Protein AF-A0A2P6WGZ9-F1 (afdb_monomer_lite)

pLDDT: mean 70.79, std 10.73, range [46.0, 91.62]

Structure (mmCIF, N/CA/C/O backbone):
data_AF-A0A2P6WGZ9-F1
#
_entry.id   AF-A0A2P6WGZ9-F1
#
loop_
_atom_site.group_PDB
_atom_site.id
_atom_site.type_symbol
_atom_site.label_atom_id
_atom_site.label_alt_id
_atom_site.label_comp_id
_atom_site.label_asym_id
_atom_site.label_entity_id
_atom_site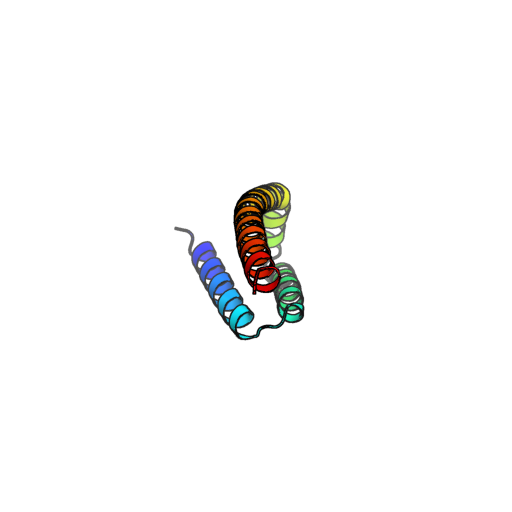.label_seq_id
_atom_site.pdbx_PDB_ins_code
_atom_site.Cartn_x
_atom_site.Cartn_y
_atom_site.Cartn_z
_atom_site.occupancy
_atom_site.B_iso_or_equiv
_atom_site.auth_seq_id
_atom_site.auth_comp_id
_atom_site.auth_asym_id
_atom_site.auth_atom_id
_atom_site.pdbx_PDB_model_num
ATOM 1 N N . MET A 1 1 ? -3.169 17.660 14.508 1.00 46.00 1 MET A N 1
ATOM 2 C CA . MET A 1 1 ? -2.123 16.916 13.761 1.00 46.00 1 MET A CA 1
ATOM 3 C C . MET A 1 1 ? -1.909 15.520 14.363 1.00 46.00 1 MET A C 1
ATOM 5 O O . MET A 1 1 ? -1.073 15.364 15.238 1.00 46.00 1 MET A O 1
ATOM 9 N N . GLN A 1 2 ? -2.706 14.530 13.937 1.00 57.78 2 GLN A N 1
ATOM 10 C CA . GLN A 1 2 ? -2.285 13.206 13.428 1.00 57.78 2 GLN A CA 1
ATOM 11 C C . GLN A 1 2 ? -1.087 12.472 14.106 1.00 57.78 2 GLN A C 1
ATOM 13 O O . GLN A 1 2 ? -0.323 11.796 13.417 1.00 57.78 2 GLN A O 1
ATOM 18 N N . LYS A 1 3 ? -0.882 12.576 15.431 1.00 57.00 3 LYS A N 1
ATOM 19 C CA . LYS A 1 3 ? 0.217 11.882 16.148 1.00 57.00 3 LYS A CA 1
ATOM 20 C C . LYS A 1 3 ? 0.174 10.364 15.940 1.00 57.00 3 LYS A C 1
ATOM 22 O O . LYS A 1 3 ? 1.214 9.755 15.708 1.00 57.00 3 LYS A O 1
ATOM 27 N N . TRP A 1 4 ? -1.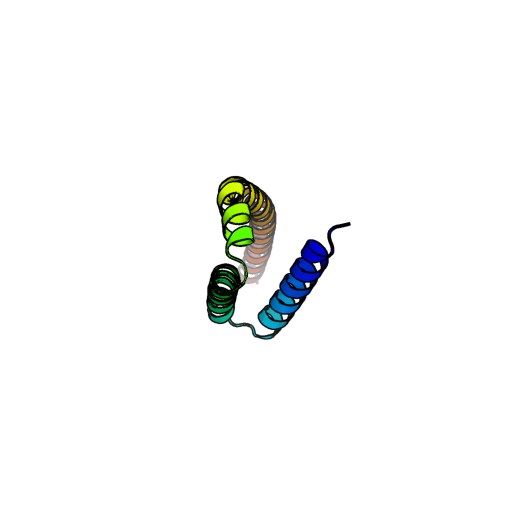028 9.791 15.913 1.00 66.50 4 TRP A N 1
ATOM 28 C CA . TRP A 1 4 ? -1.243 8.374 15.624 1.00 66.50 4 TRP A CA 1
ATOM 29 C C . TRP A 1 4 ? -0.836 7.994 14.196 1.00 66.50 4 TRP A C 1
ATOM 31 O O . TRP A 1 4 ? -0.089 7.046 14.003 1.00 66.50 4 TRP A O 1
ATOM 41 N N . LYS A 1 5 ? -1.191 8.806 13.193 1.00 62.16 5 LYS A N 1
ATOM 42 C CA . LYS A 1 5 ? -0.755 8.598 11.802 1.00 62.16 5 LYS A CA 1
ATOM 43 C C . LYS A 1 5 ? 0.771 8.620 11.669 1.00 62.16 5 LYS A C 1
ATOM 45 O O . LYS A 1 5 ? 1.326 7.885 10.866 1.00 62.16 5 LYS A O 1
ATOM 50 N N . LYS A 1 6 ? 1.459 9.450 12.462 1.00 61.69 6 LYS A N 1
ATOM 51 C CA . LYS A 1 6 ? 2.927 9.519 12.488 1.00 61.69 6 LYS A CA 1
ATOM 52 C C . LYS A 1 6 ? 3.534 8.281 13.158 1.00 61.69 6 LYS A C 1
ATOM 54 O O . LYS A 1 6 ? 4.506 7.747 12.641 1.00 61.69 6 LYS A O 1
ATOM 59 N N . ALA A 1 7 ? 2.927 7.796 14.242 1.00 68.12 7 ALA A N 1
ATOM 60 C CA . ALA A 1 7 ? 3.317 6.545 14.892 1.00 68.12 7 ALA A CA 1
ATOM 61 C C . ALA A 1 7 ? 3.118 5.338 13.962 1.00 68.12 7 ALA A C 1
ATOM 63 O O . ALA A 1 7 ? 4.033 4.531 13.826 1.00 68.12 7 ALA A O 1
ATOM 64 N N . PHE A 1 8 ? 1.984 5.282 13.258 1.00 68.50 8 PHE A N 1
ATOM 65 C CA . PHE A 1 8 ? 1.642 4.239 12.290 1.00 68.50 8 PHE A CA 1
ATOM 66 C C . PHE A 1 8 ? 2.553 4.268 11.057 1.00 68.50 8 PHE A C 1
ATOM 68 O O . PHE A 1 8 ? 3.025 3.234 10.603 1.00 68.50 8 PHE A O 1
ATOM 75 N N . VAL A 1 9 ? 2.873 5.457 10.535 1.00 70.56 9 VAL A N 1
ATOM 76 C CA . VAL A 1 9 ? 3.841 5.605 9.437 1.00 70.56 9 VAL A CA 1
ATOM 77 C C . VAL A 1 9 ? 5.248 5.216 9.892 1.00 70.56 9 VAL A C 1
ATOM 79 O O . VAL A 1 9 ? 5.935 4.516 9.157 1.00 70.56 9 VAL A O 1
ATOM 82 N N . CYS A 1 10 ? 5.675 5.591 11.102 1.00 70.38 10 CYS A N 1
ATOM 83 C CA . CYS A 1 10 ? 6.972 5.166 11.636 1.00 70.38 10 CYS A CA 1
ATOM 84 C C . CYS A 1 10 ? 7.051 3.647 11.842 1.00 70.38 10 CYS A C 1
ATOM 86 O O . CYS A 1 10 ? 8.086 3.057 11.545 1.00 70.38 10 CYS A O 1
ATOM 88 N N . THR A 1 11 ? 5.972 3.002 12.297 1.00 69.44 11 THR A N 1
ATOM 89 C CA . THR A 1 11 ? 5.925 1.535 12.427 1.00 69.44 11 THR A CA 1
ATOM 90 C C . THR A 1 11 ? 5.839 0.847 11.073 1.00 69.44 11 THR A C 1
ATOM 92 O O . THR A 1 11 ? 6.540 -0.133 10.871 1.00 69.44 11 THR A O 1
ATOM 95 N N . ALA A 1 12 ? 5.075 1.371 10.114 1.00 69.19 12 ALA A N 1
ATOM 96 C CA . ALA A 1 12 ? 5.001 0.820 8.761 1.00 69.19 12 ALA A CA 1
ATOM 97 C C . ALA A 1 12 ? 6.341 0.934 8.014 1.00 69.19 12 ALA A C 1
ATOM 99 O O . ALA A 1 12 ? 6.766 -0.016 7.361 1.00 69.19 12 ALA A O 1
ATOM 100 N N . VAL A 1 13 ? 7.036 2.068 8.145 1.00 71.62 13 VAL A N 1
ATOM 101 C CA . VAL A 1 13 ? 8.372 2.273 7.563 1.00 71.62 13 VAL A CA 1
ATOM 102 C C . VAL A 1 13 ? 9.414 1.411 8.276 1.00 71.62 13 VAL A C 1
ATOM 104 O O . VAL A 1 13 ? 10.220 0.768 7.610 1.00 71.62 13 VAL A O 1
ATOM 107 N N . GLY A 1 14 ? 9.374 1.341 9.610 1.00 71.88 14 GLY A N 1
ATOM 108 C CA . GLY A 1 14 ? 10.274 0.495 10.396 1.00 71.88 14 GLY A CA 1
ATOM 109 C C . GLY A 1 14 ? 10.088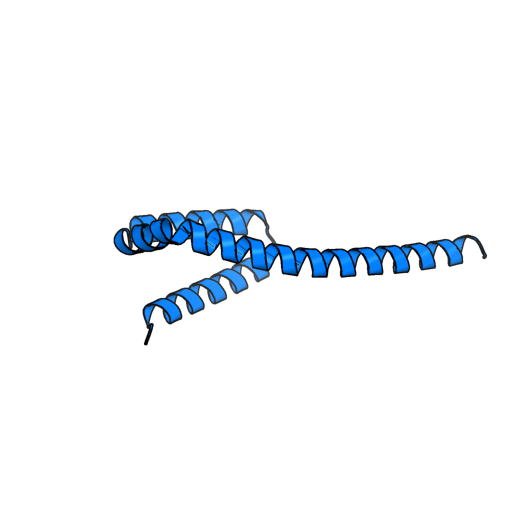 -0.993 10.094 1.00 71.88 14 GLY A C 1
ATOM 110 O O . GLY A 1 14 ? 11.060 -1.690 9.814 1.00 71.88 14 GLY A O 1
ATOM 111 N N . ALA A 1 15 ? 8.840 -1.463 10.056 1.00 68.50 15 ALA A N 1
ATOM 112 C CA . ALA A 1 15 ? 8.502 -2.833 9.695 1.00 68.50 15 ALA A CA 1
ATOM 113 C C . ALA A 1 15 ? 8.880 -3.128 8.242 1.00 68.50 15 ALA A C 1
ATOM 115 O O . ALA A 1 15 ? 9.519 -4.139 7.988 1.00 68.50 15 ALA A O 1
ATOM 116 N N . GLY A 1 16 ? 8.576 -2.229 7.300 1.00 62.78 16 GLY A N 1
ATOM 117 C CA . GLY A 1 16 ? 8.948 -2.378 5.892 1.00 62.78 16 GLY A CA 1
ATOM 118 C C . GLY A 1 16 ? 10.460 -2.470 5.677 1.00 62.78 16 GLY A C 1
ATOM 119 O O . GLY A 1 16 ? 10.914 -3.343 4.941 1.00 62.78 16 GLY A O 1
ATOM 120 N N . ALA A 1 17 ? 11.249 -1.638 6.363 1.00 62.19 17 ALA A N 1
ATOM 121 C CA . ALA A 1 17 ? 12.710 -1.683 6.305 1.00 62.19 17 ALA A CA 1
ATOM 122 C C . ALA A 1 17 ? 13.269 -2.985 6.901 1.00 62.19 17 ALA A C 1
ATOM 124 O O . ALA A 1 17 ? 14.136 -3.625 6.306 1.00 62.19 17 ALA A O 1
ATOM 125 N N . MET A 1 18 ? 12.732 -3.415 8.043 1.00 60.94 18 MET A N 1
ATOM 126 C CA . MET A 1 18 ? 13.141 -4.650 8.713 1.00 60.94 18 MET A CA 1
ATOM 127 C C . MET A 1 18 ? 12.758 -5.898 7.901 1.00 60.94 18 MET A C 1
ATOM 129 O O . MET A 1 18 ? 13.506 -6.874 7.854 1.00 60.94 18 MET A O 1
ATOM 133 N N . LEU A 1 19 ? 11.629 -5.842 7.193 1.00 61.31 19 LEU A N 1
ATOM 134 C CA . LEU A 1 19 ? 11.152 -6.903 6.313 1.00 61.31 19 LEU A CA 1
ATOM 135 C C . LEU A 1 19 ? 11.942 -6.974 4.999 1.00 61.31 19 LEU A C 1
ATOM 137 O O . LEU A 1 19 ? 12.273 -8.066 4.536 1.00 61.31 19 LEU A O 1
ATOM 141 N N . ALA A 1 20 ? 12.281 -5.816 4.425 1.00 58.41 20 ALA A N 1
ATOM 142 C CA . ALA A 1 20 ? 13.114 -5.706 3.230 1.00 58.41 20 ALA A CA 1
ATOM 143 C C . ALA A 1 20 ? 14.536 -6.230 3.481 1.00 58.41 20 ALA A C 1
ATOM 145 O O . ALA A 1 20 ? 15.078 -6.944 2.638 1.00 58.41 20 ALA A O 1
ATOM 146 N N . LEU A 1 21 ? 15.103 -5.965 4.665 1.00 57.69 21 LEU A N 1
ATOM 147 C CA . LEU A 1 21 ? 16.395 -6.517 5.089 1.00 57.69 21 LEU A CA 1
ATOM 148 C C . LEU A 1 21 ? 16.378 -8.046 5.255 1.00 57.69 21 LEU A C 1
ATOM 150 O O . LEU A 1 21 ? 17.425 -8.680 5.166 1.00 57.69 21 LEU A O 1
ATOM 154 N N . SER A 1 22 ? 15.211 -8.658 5.480 1.00 62.75 22 SER A N 1
ATOM 155 C CA . SER A 1 22 ? 15.105 -10.093 5.770 1.00 62.75 22 SER A CA 1
ATOM 156 C C . SER A 1 22 ? 14.964 -10.984 4.522 1.00 62.75 22 SER A C 1
ATOM 158 O O . SER A 1 22 ? 15.079 -12.205 4.622 1.00 62.75 22 SER A O 1
ATOM 160 N N . GLY A 1 23 ? 14.715 -10.416 3.332 1.00 56.41 23 GLY A N 1
ATOM 161 C CA . GLY A 1 23 ? 14.739 -11.143 2.047 1.00 56.41 23 GLY A CA 1
ATOM 162 C C . GLY A 1 23 ? 13.714 -12.284 1.885 1.00 56.41 23 GLY A C 1
ATOM 163 O O . GLY A 1 23 ? 13.760 -13.024 0.903 1.00 56.41 23 GLY A O 1
ATOM 164 N N . ARG A 1 24 ? 12.773 -12.451 2.826 1.00 59.03 24 ARG A N 1
ATOM 165 C CA . ARG A 1 24 ? 11.880 -13.619 2.931 1.00 59.03 24 ARG A CA 1
ATOM 166 C C . ARG A 1 24 ? 10.419 -13.225 2.723 1.00 59.03 24 ARG A C 1
ATOM 168 O O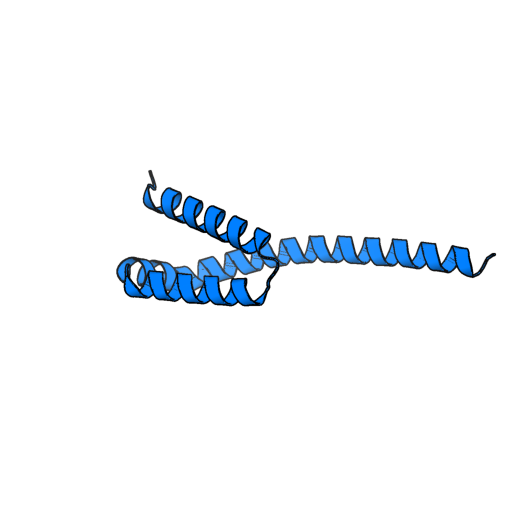 . ARG A 1 24 ? 9.779 -12.670 3.612 1.00 59.03 24 ARG A O 1
ATOM 175 N N . ARG A 1 25 ? 9.853 -13.605 1.572 1.00 58.41 25 ARG A N 1
ATOM 176 C CA . ARG A 1 25 ? 8.427 -13.405 1.233 1.00 58.41 25 ARG A CA 1
ATOM 177 C C . ARG A 1 25 ? 7.464 -13.943 2.310 1.00 58.41 25 ARG A C 1
ATOM 179 O O . ARG A 1 25 ? 6.457 -13.303 2.592 1.00 58.41 25 ARG A O 1
ATOM 186 N N . ASN A 1 26 ? 7.810 -15.052 2.973 1.00 59.25 26 ASN A N 1
ATOM 187 C CA . ASN A 1 26 ? 7.003 -15.643 4.054 1.00 59.25 26 ASN A CA 1
ATOM 188 C C . ASN A 1 26 ? 6.913 -14.759 5.307 1.00 59.25 26 ASN A C 1
ATOM 190 O O . ASN A 1 26 ? 5.897 -14.784 5.997 1.00 59.25 26 ASN A O 1
ATOM 194 N N . LEU A 1 27 ? 7.947 -13.963 5.596 1.00 63.91 27 LEU A N 1
ATOM 195 C CA . LEU A 1 27 ? 7.915 -13.025 6.718 1.00 63.91 27 LEU A CA 1
ATOM 196 C C . LEU A 1 27 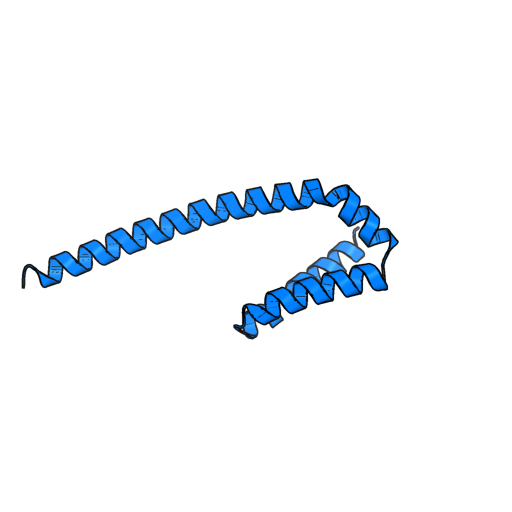? 6.980 -11.854 6.429 1.00 63.91 27 LEU A C 1
ATOM 198 O O . LEU A 1 27 ? 6.327 -11.381 7.346 1.00 63.91 27 LEU A O 1
ATOM 202 N N . GLY A 1 28 ? 6.831 -11.449 5.165 1.00 63.12 28 GLY A N 1
ATOM 203 C CA . GLY A 1 28 ? 5.856 -10.425 4.784 1.00 63.12 28 GLY A CA 1
ATOM 204 C C . GLY A 1 28 ? 4.427 -10.804 5.135 1.00 63.12 28 GLY A C 1
ATOM 205 O O . GLY A 1 28 ? 3.724 -10.016 5.759 1.00 63.12 28 GLY A O 1
ATOM 206 N N . LEU A 1 29 ? 4.027 -12.037 4.823 1.00 68.25 29 LEU A N 1
ATOM 207 C CA . LEU A 1 29 ? 2.720 -12.558 5.223 1.00 68.25 29 LEU A CA 1
ATOM 208 C C . LEU A 1 29 ? 2.577 -12.629 6.749 1.00 68.25 29 LEU A C 1
ATOM 210 O O . LEU A 1 29 ? 1.553 -12.205 7.278 1.00 68.25 29 LEU A O 1
ATOM 214 N N . ALA A 1 30 ? 3.609 -13.097 7.458 1.00 72.31 30 ALA A N 1
ATOM 215 C CA . ALA A 1 30 ? 3.595 -13.175 8.919 1.00 72.31 30 ALA A CA 1
ATOM 216 C C . ALA A 1 30 ? 3.512 -11.792 9.588 1.00 72.31 30 ALA A C 1
ATOM 218 O O . ALA A 1 30 ? 2.813 -11.635 10.582 1.00 72.31 30 ALA A O 1
ATOM 219 N N . SER A 1 31 ? 4.172 -10.774 9.036 1.00 67.44 31 SER A N 1
ATOM 220 C CA . SER A 1 31 ? 4.112 -9.404 9.547 1.00 67.44 31 SER A CA 1
ATOM 221 C C . SER A 1 31 ? 2.791 -8.716 9.228 1.00 67.44 31 SER A C 1
ATOM 223 O O . SER A 1 31 ? 2.305 -7.956 10.059 1.00 67.44 31 SER A O 1
ATOM 225 N N . ILE A 1 32 ? 2.175 -9.003 8.076 1.00 72.44 32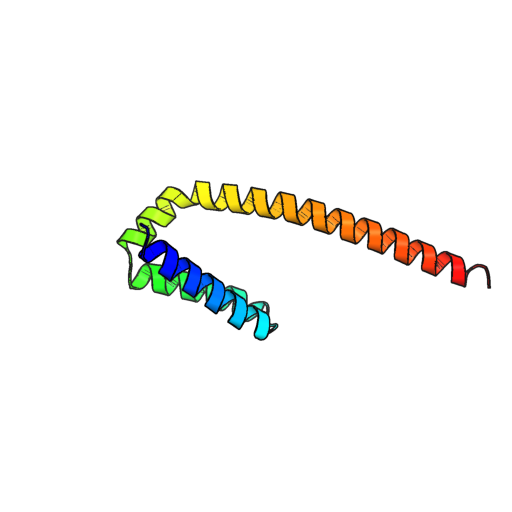 ILE A N 1
ATOM 226 C CA . ILE A 1 32 ? 0.819 -8.526 7.774 1.00 72.44 32 ILE A CA 1
ATOM 227 C C . ILE A 1 32 ? -0.176 -9.167 8.744 1.00 72.44 32 ILE A C 1
ATOM 229 O O . ILE A 1 32 ? -0.931 -8.450 9.392 1.00 72.44 32 ILE A O 1
ATOM 233 N N . ALA A 1 33 ? -0.141 -10.494 8.898 1.00 73.38 33 ALA A N 1
ATOM 234 C CA . ALA A 1 33 ? -1.032 -11.215 9.805 1.00 73.38 33 ALA A CA 1
ATOM 235 C C . ALA A 1 33 ? -0.816 -10.807 11.271 1.00 73.38 33 ALA A C 1
ATOM 237 O O . ALA A 1 33 ? -1.779 -10.543 11.983 1.00 73.38 33 ALA A O 1
ATOM 238 N N . GLY A 1 34 ? 0.441 -10.693 11.706 1.00 78.31 34 GLY A N 1
ATOM 239 C CA . GLY A 1 34 ? 0.800 -10.251 13.052 1.00 78.31 34 GLY A CA 1
ATOM 240 C C . GLY A 1 34 ? 0.415 -8.797 13.317 1.00 78.31 34 GLY A C 1
ATOM 241 O O . GLY A 1 34 ? -0.120 -8.494 14.377 1.00 78.31 34 GLY A O 1
ATOM 242 N N . GLY A 1 35 ? 0.609 -7.907 12.340 1.00 72.19 35 GLY A N 1
ATOM 243 C CA . GLY A 1 35 ? 0.165 -6.517 12.424 1.00 72.19 35 GLY A CA 1
ATOM 244 C C . GLY A 1 35 ? -1.356 -6.398 12.510 1.00 72.19 35 GLY A C 1
ATOM 245 O O . GLY A 1 35 ? -1.854 -5.615 13.313 1.00 72.19 35 GLY A O 1
ATOM 246 N N . LEU A 1 36 ? -2.095 -7.209 11.745 1.00 74.00 36 LEU A N 1
ATOM 247 C CA . LEU A 1 36 ? -3.559 -7.244 11.789 1.00 74.00 36 LEU A CA 1
ATOM 248 C C . LEU A 1 36 ? -4.076 -7.807 13.120 1.00 74.00 36 LEU A C 1
ATOM 250 O O . LEU A 1 36 ? -4.995 -7.244 13.705 1.00 74.00 36 LEU A O 1
ATOM 254 N N . ALA A 1 37 ? -3.457 -8.881 13.618 1.00 76.75 37 ALA A N 1
ATOM 255 C CA . ALA A 1 37 ? -3.809 -9.503 14.891 1.00 76.75 37 ALA A CA 1
ATOM 256 C C . ALA A 1 37 ? -3.537 -8.572 16.079 1.00 76.75 37 ALA A C 1
ATOM 258 O O . ALA A 1 37 ? -4.376 -8.449 16.967 1.00 76.75 37 ALA A O 1
ATOM 259 N N . LEU A 1 38 ? -2.401 -7.870 16.077 1.00 75.00 38 LEU A N 1
ATOM 260 C CA . LEU A 1 38 ? -2.080 -6.895 17.117 1.00 75.00 38 LEU A CA 1
ATOM 261 C C . LEU A 1 38 ? -3.038 -5.696 17.076 1.00 75.00 38 LEU A C 1
ATOM 263 O O . LEU A 1 38 ? -3.508 -5.251 18.120 1.00 75.00 38 LEU A O 1
ATOM 267 N N . LEU A 1 39 ? -3.377 -5.210 15.877 1.00 72.56 39 LEU A N 1
ATOM 268 C CA . LEU A 1 39 ? -4.317 -4.101 15.708 1.00 72.56 39 LEU A CA 1
ATOM 269 C C . LEU A 1 39 ? -5.726 -4.473 16.191 1.00 72.56 39 LEU A C 1
ATOM 271 O O . LEU A 1 39 ? -6.361 -3.675 16.872 1.00 72.56 39 LEU A O 1
ATOM 275 N N . ALA A 1 40 ? -6.180 -5.693 15.895 1.00 74.62 40 ALA A N 1
ATOM 276 C CA . ALA A 1 40 ? -7.450 -6.215 16.391 1.00 74.62 40 ALA A CA 1
ATOM 277 C C . ALA A 1 40 ? -7.439 -6.454 17.912 1.00 74.62 40 ALA A C 1
ATOM 279 O O . ALA A 1 40 ? -8.463 -6.267 18.564 1.00 74.62 40 ALA A O 1
ATOM 280 N N . SER A 1 41 ? -6.295 -6.851 18.480 1.00 72.38 41 SER A N 1
ATOM 281 C CA . SER A 1 41 ? -6.176 -7.174 19.906 1.00 72.38 41 SER A CA 1
ATOM 282 C C . SER A 1 41 ? -6.062 -5.945 20.809 1.00 72.38 41 SER A C 1
ATOM 284 O O . SER A 1 41 ? -6.592 -5.974 21.915 1.00 72.38 41 SER A O 1
ATOM 286 N N . GLU A 1 42 ? -5.345 -4.899 20.391 1.00 67.44 42 GLU A N 1
ATOM 287 C CA . GLU A 1 42 ? -5.033 -3.750 21.260 1.00 67.44 42 GLU A CA 1
ATOM 288 C C . GLU A 1 42 ? -5.854 -2.497 20.920 1.00 67.44 42 GLU A C 1
ATOM 290 O O . GLU A 1 42 ? -6.034 -1.615 21.758 1.00 67.44 42 GLU A O 1
ATOM 295 N N . TYR A 1 43 ? -6.401 -2.426 19.704 1.00 68.56 43 TYR A N 1
ATOM 296 C CA . TYR A 1 43 ? -7.094 -1.245 19.196 1.00 68.56 43 TYR A CA 1
ATOM 297 C C . TYR A 1 43 ? -8.375 -1.602 18.417 1.00 68.56 43 TYR A C 1
ATOM 299 O O . TYR A 1 43 ? -8.486 -1.273 17.231 1.00 68.56 43 TYR A O 1
ATOM 307 N N . PRO A 1 44 ? -9.375 -2.231 19.068 1.00 65.56 44 PRO A N 1
ATOM 308 C CA . PRO A 1 44 ? -10.604 -2.680 18.406 1.00 65.56 44 PRO A CA 1
ATOM 309 C C . PRO A 1 44 ? -11.390 -1.532 17.748 1.00 65.56 44 PRO A C 1
ATOM 311 O O . PRO A 1 44 ? -11.879 -1.678 16.632 1.00 65.56 44 PRO A O 1
ATOM 314 N N . ASP A 1 45 ? -11.415 -0.353 18.372 1.00 65.25 45 ASP A N 1
ATOM 315 C CA . ASP A 1 45 ? -12.086 0.855 17.857 1.00 65.25 45 ASP A CA 1
ATOM 316 C C . ASP A 1 45 ? -11.450 1.364 16.541 1.00 65.25 45 ASP A C 1
ATOM 318 O O . ASP A 1 45 ? -12.112 1.759 15.575 1.00 65.25 45 ASP A O 1
ATOM 322 N N . HIS A 1 46 ? -10.120 1.262 16.448 1.00 68.50 46 HIS A N 1
ATOM 323 C CA . HIS A 1 46 ? -9.384 1.599 15.233 1.00 68.50 46 HIS A CA 1
ATOM 324 C C . HIS A 1 46 ? -9.521 0.519 14.157 1.00 68.50 46 HIS A C 1
ATOM 326 O O . HIS A 1 46 ? -9.505 0.854 12.971 1.00 68.50 46 HIS A O 1
ATOM 332 N N . PHE A 1 47 ? -9.663 -0.753 14.546 1.00 75.12 47 PHE A N 1
ATOM 333 C CA . PHE A 1 47 ? -9.953 -1.836 13.608 1.00 75.12 47 PHE A CA 1
ATOM 334 C C . PHE A 1 47 ? -11.296 -1.605 12.916 1.00 75.12 47 PHE A C 1
ATOM 336 O O . PHE A 1 47 ? -11.351 -1.696 11.694 1.00 75.12 47 PHE A O 1
ATOM 343 N N . GLU A 1 48 ? -12.336 -1.212 13.653 1.00 70.50 48 GLU A N 1
ATOM 344 C CA . GLU A 1 48 ? -13.663 -0.940 13.090 1.00 70.50 48 GLU A CA 1
ATOM 345 C C . GLU A 1 48 ? -13.637 0.233 12.098 1.00 70.50 48 GLU A C 1
ATOM 347 O O . GLU A 1 48 ? -14.109 0.104 10.972 1.00 70.50 48 GLU A O 1
ATOM 352 N N . THR A 1 49 ? -12.940 1.325 12.434 1.00 73.00 49 THR A N 1
ATOM 353 C CA . THR A 1 49 ? -12.747 2.466 11.516 1.00 73.00 49 THR A CA 1
ATOM 354 C C . THR A 1 49 ? -11.981 2.073 10.241 1.00 73.00 49 THR A C 1
ATOM 356 O O . THR A 1 49 ? -12.295 2.523 9.133 1.00 73.00 49 THR A O 1
ATOM 359 N N . VAL A 1 50 ? -10.942 1.239 10.378 1.00 74.94 50 VAL A N 1
ATOM 360 C CA . VAL A 1 50 ? -10.160 0.728 9.239 1.00 74.94 50 VAL A CA 1
ATOM 361 C C . VAL A 1 50 ? -10.989 -0.244 8.403 1.00 74.94 50 VAL A C 1
ATOM 363 O O . VAL A 1 50 ? -10.877 -0.211 7.179 1.00 74.94 50 VAL A O 1
ATOM 366 N N . TRP A 1 51 ? -11.823 -1.065 9.039 1.00 79.38 51 TRP A N 1
ATOM 367 C CA . TRP A 1 51 ? -12.711 -2.024 8.393 1.00 79.38 51 TRP A CA 1
ATOM 368 C C . TRP A 1 51 ? -13.835 -1.327 7.622 1.00 79.38 51 TRP A C 1
ATOM 370 O O . TRP A 1 51 ? -14.076 -1.644 6.460 1.00 79.38 51 TRP A O 1
ATOM 380 N N . GLU A 1 52 ? -14.443 -0.297 8.204 1.00 82.19 52 GLU A N 1
ATOM 381 C CA . GLU A 1 52 ? -15.444 0.545 7.544 1.00 82.19 52 GLU A CA 1
ATOM 382 C C . GLU A 1 52 ? -14.844 1.284 6.333 1.00 82.19 52 GLU A C 1
ATOM 384 O O . GLU A 1 52 ? -15.452 1.386 5.267 1.00 82.19 52 GLU A O 1
ATOM 389 N N . SER A 1 53 ? -13.582 1.710 6.451 1.00 80.81 53 SER A N 1
ATOM 390 C CA . SER A 1 53 ? -12.812 2.312 5.356 1.00 80.81 53 SER A CA 1
ATOM 391 C C . SER A 1 53 ? -12.106 1.293 4.449 1.00 80.81 53 SER A C 1
ATOM 393 O O . SER A 1 53 ? -11.417 1.696 3.503 1.00 80.81 53 SER A O 1
ATOM 395 N N . ALA A 1 54 ? -12.245 -0.015 4.690 1.00 82.50 54 ALA A N 1
ATOM 396 C CA . ALA A 1 54 ? -11.519 -1.052 3.957 1.00 82.50 54 ALA A CA 1
ATOM 397 C C . ALA A 1 54 ? -11.731 -0.981 2.436 1.00 82.50 54 ALA A C 1
ATOM 399 O O . ALA A 1 54 ? -10.733 -1.073 1.713 1.00 82.50 54 ALA A O 1
ATOM 400 N N . PRO A 1 55 ? -12.950 -0.724 1.910 1.00 82.81 55 PRO A N 1
ATOM 401 C CA . PRO A 1 55 ? -13.154 -0.590 0.469 1.00 82.81 55 PRO A CA 1
ATOM 402 C C . PRO A 1 55 ? -12.310 0.538 -0.134 1.00 82.81 55 PRO A C 1
ATOM 404 O O . PRO A 1 55 ? -11.764 0.401 -1.229 1.00 82.81 55 PRO A O 1
ATOM 407 N N . ALA A 1 56 ? -12.141 1.645 0.596 1.00 81.56 56 ALA A N 1
ATOM 408 C CA . ALA A 1 56 ? -11.327 2.770 0.153 1.00 81.56 56 ALA A CA 1
ATOM 409 C C . ALA A 1 56 ? -9.826 2.431 0.151 1.00 81.56 56 ALA A C 1
ATOM 411 O O . ALA A 1 56 ? -9.108 2.842 -0.766 1.00 81.56 56 ALA A O 1
ATOM 412 N N . TYR A 1 57 ? -9.348 1.663 1.136 1.00 79.12 57 TYR A N 1
ATOM 413 C CA . TYR A 1 57 ? -7.968 1.169 1.159 1.00 79.12 57 TYR A CA 1
ATOM 414 C C . TYR A 1 57 ? -7.696 0.172 0.031 1.00 79.12 57 TYR A C 1
ATOM 416 O O . TYR A 1 57 ? -6.681 0.309 -0.652 1.00 79.12 57 TYR A O 1
ATOM 424 N N . VAL A 1 58 ? -8.615 -0.766 -0.221 1.00 83.75 58 VAL A N 1
ATOM 425 C CA . VAL A 1 58 ? -8.528 -1.710 -1.347 1.00 83.75 58 VAL A CA 1
ATOM 426 C C . VAL A 1 58 ? -8.507 -0.955 -2.674 1.00 83.75 58 VAL A C 1
ATOM 428 O O . VAL A 1 58 ? -7.639 -1.207 -3.503 1.00 83.75 58 VAL A O 1
ATOM 431 N N . ASN A 1 59 ? -9.374 0.044 -2.855 1.00 86.12 59 ASN A N 1
ATOM 432 C CA . ASN A 1 59 ? -9.399 0.844 -4.079 1.00 86.12 59 ASN A CA 1
ATOM 433 C C . ASN A 1 59 ? -8.092 1.633 -4.307 1.00 86.12 59 ASN A C 1
ATOM 435 O O . ASN A 1 59 ? -7.619 1.768 -5.437 1.00 86.12 59 ASN A O 1
ATOM 439 N N . ARG A 1 60 ? -7.468 2.150 -3.240 1.00 86.94 60 ARG A N 1
ATOM 440 C CA . ARG A 1 60 ? -6.137 2.776 -3.334 1.00 86.94 60 ARG A CA 1
ATOM 441 C C . ARG A 1 60 ? -5.047 1.756 -3.645 1.00 86.94 60 ARG A C 1
ATOM 443 O O . ARG A 1 60 ? -4.181 2.047 -4.462 1.00 86.94 60 ARG A O 1
ATOM 450 N N . ALA A 1 61 ? -5.088 0.583 -3.016 1.00 80.62 61 ALA A N 1
ATOM 451 C CA . ALA A 1 61 ? -4.143 -0.491 -3.287 1.00 80.62 61 ALA A CA 1
ATOM 452 C C . ALA A 1 61 ? -4.219 -0.924 -4.756 1.00 80.62 61 ALA A C 1
ATOM 454 O O . ALA A 1 61 ? -3.182 -0.999 -5.404 1.00 80.62 61 ALA A O 1
ATOM 455 N N . SER A 1 62 ? -5.423 -1.093 -5.307 1.00 89.50 62 SER A N 1
ATOM 456 C CA . SER A 1 62 ? -5.629 -1.394 -6.727 1.00 89.50 62 SER A CA 1
ATOM 457 C C . SER A 1 62 ? -5.051 -0.316 -7.645 1.00 89.50 62 SER A C 1
ATOM 459 O O . SER A 1 62 ? -4.386 -0.655 -8.616 1.00 89.50 62 SER A O 1
ATOM 461 N N . GLN A 1 63 ? -5.218 0.975 -7.327 1.00 90.25 63 GLN A N 1
ATOM 462 C CA . GLN A 1 63 ? -4.603 2.064 -8.104 1.00 90.25 63 GLN A CA 1
ATOM 463 C C . GLN A 1 63 ? -3.068 2.033 -8.059 1.00 90.25 63 GLN A C 1
ATOM 465 O O . GLN A 1 63 ? -2.415 2.245 -9.080 1.00 90.25 63 GLN A O 1
ATOM 470 N N . ILE A 1 64 ? -2.484 1.758 -6.888 1.00 90.62 64 ILE A N 1
ATOM 471 C CA . ILE A 1 64 ? -1.029 1.616 -6.741 1.00 90.62 64 ILE A CA 1
ATOM 472 C C . ILE A 1 64 ? -0.540 0.393 -7.523 1.00 90.62 64 ILE A C 1
ATOM 474 O O . ILE A 1 64 ? 0.471 0.483 -8.216 1.00 90.62 64 ILE A O 1
ATOM 478 N N . PHE A 1 65 ? -1.260 -0.728 -7.445 1.00 88.25 65 PHE A N 1
ATOM 479 C CA . PHE A 1 65 ? -0.943 -1.938 -8.195 1.00 88.25 65 PHE A CA 1
ATOM 480 C C . PHE A 1 65 ? -1.047 -1.719 -9.703 1.00 88.25 65 PHE A C 1
ATOM 482 O O . PHE A 1 65 ? -0.140 -2.147 -10.402 1.00 88.25 65 PHE A O 1
ATOM 489 N N . ASP A 1 66 ? -2.064 -1.014 -10.209 1.00 91.56 66 ASP A N 1
ATOM 490 C CA . ASP A 1 66 ? -2.183 -0.684 -11.639 1.00 91.56 66 ASP A CA 1
ATOM 491 C C . ASP A 1 66 ? -0.977 0.135 -12.119 1.00 91.56 66 ASP A C 1
ATOM 493 O O . ASP A 1 66 ? -0.338 -0.203 -13.117 1.00 91.56 66 ASP A O 1
ATOM 497 N N . ALA A 1 67 ? -0.593 1.162 -11.351 1.00 91.62 67 ALA A N 1
ATOM 498 C CA . ALA A 1 67 ? 0.592 1.962 -11.644 1.00 91.62 67 ALA A CA 1
ATOM 499 C C . ALA A 1 67 ? 1.875 1.114 -11.625 1.00 91.62 67 ALA A C 1
ATOM 501 O O . ALA A 1 67 ? 2.713 1.229 -12.521 1.00 91.62 67 ALA A O 1
ATOM 502 N N . LEU A 1 68 ? 2.017 0.231 -10.634 1.00 90.12 68 LEU A N 1
ATOM 503 C CA . LEU A 1 68 ? 3.161 -0.669 -10.520 1.00 90.12 68 LEU A CA 1
ATOM 504 C C . LEU A 1 68 ? 3.203 -1.697 -11.659 1.00 90.12 68 LEU A C 1
ATOM 506 O O . LEU A 1 68 ? 4.286 -2.024 -12.145 1.00 90.12 68 LEU A O 1
ATOM 510 N N . ASN A 1 69 ? 2.043 -2.168 -12.118 1.00 87.69 69 ASN A N 1
ATOM 511 C CA . ASN A 1 69 ? 1.930 -3.120 -13.215 1.00 87.69 69 ASN A CA 1
ATOM 512 C C . ASN A 1 69 ? 2.342 -2.471 -14.539 1.00 87.69 69 ASN A C 1
ATOM 514 O O . ASN A 1 69 ? 3.124 -3.054 -15.278 1.00 87.69 69 ASN A O 1
ATOM 518 N N . ARG A 1 70 ? 1.940 -1.216 -14.790 1.00 88.75 70 ARG A N 1
ATOM 519 C CA . ARG A 1 70 ? 2.415 -0.440 -15.954 1.00 88.75 70 ARG A CA 1
ATOM 520 C C . ARG A 1 70 ? 3.931 -0.250 -15.948 1.00 88.75 70 ARG A C 1
ATOM 522 O O . ARG A 1 70 ? 4.570 -0.311 -16.998 1.00 88.75 70 ARG A O 1
ATOM 529 N N . ILE A 1 71 ? 4.517 -0.015 -14.772 1.00 89.50 71 ILE A N 1
ATOM 530 C CA . ILE A 1 71 ? 5.974 0.102 -14.620 1.00 89.50 71 ILE A CA 1
ATOM 531 C C . ILE A 1 71 ? 6.652 -1.256 -14.861 1.00 89.50 71 ILE A C 1
ATOM 533 O O . ILE A 1 71 ? 7.667 -1.306 -15.557 1.00 89.50 71 ILE A O 1
ATOM 537 N N . SER A 1 72 ? 6.088 -2.350 -14.336 1.00 80.69 72 SER A N 1
ATOM 538 C CA . SER A 1 72 ? 6.595 -3.709 -14.580 1.00 80.69 72 SER A CA 1
ATOM 539 C C . SER A 1 72 ? 6.514 -4.095 -16.047 1.00 80.69 72 SER A C 1
ATOM 541 O O . SER A 1 72 ? 7.507 -4.565 -16.584 1.00 80.69 72 SER A O 1
ATOM 543 N N . GLU A 1 73 ? 5.399 -3.820 -16.720 1.00 83.25 73 GLU A N 1
ATOM 544 C CA . GLU A 1 73 ? 5.215 -4.126 -18.140 1.00 83.25 73 GLU A CA 1
ATOM 545 C C . GLU A 1 73 ? 6.268 -3.396 -18.991 1.00 83.25 73 GLU A C 1
ATOM 547 O O . GLU A 1 73 ? 6.894 -3.993 -19.866 1.00 83.25 73 GLU A O 1
ATOM 552 N N . LYS A 1 74 ? 6.587 -2.134 -18.660 1.00 80.19 74 LYS A N 1
ATOM 553 C CA . LYS A 1 74 ? 7.695 -1.392 -19.291 1.00 80.19 74 LYS A CA 1
ATOM 554 C C . LYS A 1 74 ? 9.067 -2.007 -19.013 1.00 80.19 74 LYS A C 1
ATOM 556 O O . LYS A 1 74 ? 9.935 -1.989 -19.894 1.00 80.19 74 LYS A O 1
ATOM 561 N N . PHE A 1 75 ? 9.275 -2.552 -17.818 1.00 77.50 75 PHE A N 1
ATOM 562 C CA . PHE A 1 75 ? 10.490 -3.287 -17.469 1.00 77.50 75 PHE A CA 1
ATOM 563 C C . PHE A 1 75 ? 10.595 -4.615 -18.232 1.00 77.50 75 PHE A C 1
ATOM 565 O O . PHE A 1 75 ? 11.652 -4.908 -18.789 1.00 77.50 75 PHE A O 1
ATOM 572 N N . GLU A 1 76 ? 9.513 -5.388 -18.328 1.00 79.38 76 GLU A N 1
ATOM 573 C CA . GLU A 1 76 ? 9.447 -6.650 -19.075 1.00 79.38 76 GLU A CA 1
ATOM 574 C C . GLU A 1 76 ? 9.637 -6.437 -20.578 1.00 79.38 76 GLU A C 1
ATOM 576 O O . GLU A 1 76 ? 10.358 -7.187 -21.235 1.00 79.38 76 GLU A O 1
ATOM 581 N N . GLU A 1 77 ? 9.049 -5.382 -21.132 1.00 74.25 77 GLU A N 1
ATOM 582 C CA . GLU A 1 77 ? 9.184 -5.005 -22.538 1.00 74.25 77 GLU A CA 1
ATOM 583 C C . GLU A 1 77 ? 10.626 -4.567 -22.874 1.00 74.25 77 GLU A C 1
ATOM 585 O O . GLU A 1 77 ? 11.147 -4.855 -23.958 1.00 74.25 77 GLU A O 1
ATOM 590 N N . SER A 1 78 ? 11.312 -3.932 -21.918 1.00 69.06 78 SER A N 1
ATOM 591 C CA . SER A 1 78 ? 12.735 -3.574 -22.019 1.00 69.06 78 SER A CA 1
ATOM 592 C C . SER A 1 78 ? 13.654 -4.791 -21.861 1.00 69.06 78 SER A C 1
ATOM 594 O O . SER A 1 78 ? 14.644 -4.914 -22.585 1.00 69.06 78 SER A O 1
ATOM 596 N N . GLN A 1 79 ? 13.305 -5.726 -20.974 1.00 65.88 79 GLN A N 1
ATOM 597 C CA . GLN A 1 79 ? 13.980 -7.018 -20.819 1.00 65.88 79 GLN A CA 1
ATOM 598 C C . GLN A 1 79 ? 13.837 -7.876 -22.081 1.00 65.88 79 GLN A C 1
ATOM 600 O O . GLN A 1 79 ? 14.835 -8.377 -22.588 1.00 65.88 79 GLN A O 1
ATOM 605 N N . ARG A 1 80 ? 12.633 -7.979 -22.664 1.00 65.31 80 ARG A N 1
ATOM 606 C CA . ARG A 1 80 ? 12.393 -8.701 -23.927 1.00 65.31 80 ARG A CA 1
ATOM 607 C C . ARG A 1 80 ? 13.178 -8.105 -25.092 1.00 65.31 80 ARG A C 1
ATOM 609 O O . ARG A 1 80 ? 13.775 -8.854 -25.862 1.00 65.31 80 ARG A O 1
ATOM 616 N N . ARG A 1 81 ? 13.237 -6.772 -25.211 1.00 64.25 81 ARG A N 1
ATOM 617 C CA . ARG A 1 81 ? 14.077 -6.108 -26.227 1.00 64.25 81 ARG A CA 1
ATOM 618 C C . ARG A 1 81 ? 15.573 -6.330 -26.000 1.00 64.25 81 ARG A C 1
ATOM 620 O O . ARG A 1 81 ? 16.311 -6.498 -26.968 1.00 64.25 81 ARG A O 1
ATOM 627 N N . SER A 1 82 ? 16.016 -6.363 -24.747 1.00 58.84 82 SER A N 1
ATOM 628 C CA . SER A 1 82 ? 17.415 -6.634 -24.396 1.00 58.84 82 SER A CA 1
ATOM 629 C C . SER A 1 82 ? 17.796 -8.098 -24.654 1.00 58.84 82 SER A C 1
ATOM 631 O O . SER A 1 82 ? 18.841 -8.360 -25.243 1.00 58.84 82 SER A O 1
ATOM 633 N N . ALA A 1 83 ? 16.911 -9.045 -24.331 1.00 62.00 83 ALA A N 1
ATOM 634 C CA . ALA A 1 83 ? 17.081 -10.471 -24.609 1.00 62.00 83 ALA A CA 1
ATOM 635 C C . ALA A 1 83 ? 17.051 -10.785 -26.118 1.00 62.00 83 ALA A C 1
ATOM 637 O O . ALA A 1 83 ? 17.872 -11.560 -26.605 1.00 62.00 83 ALA A O 1
ATOM 638 N N . GLY A 1 84 ? 16.169 -10.130 -26.883 1.00 63.19 84 GLY A N 1
ATOM 639 C CA . GLY A 1 84 ? 16.120 -10.261 -28.345 1.00 63.19 84 GLY A CA 1
ATOM 640 C C . GLY A 1 84 ? 17.375 -9.723 -29.045 1.00 63.19 84 GLY A C 1
ATOM 641 O O . GLY A 1 84 ? 17.844 -10.311 -30.017 1.00 63.19 84 GLY A O 1
ATOM 642 N N . ARG A 1 85 ? 17.982 -8.652 -28.515 1.00 58.31 85 ARG A N 1
ATOM 643 C CA . ARG A 1 85 ? 19.282 -8.143 -28.989 1.00 58.31 85 ARG A CA 1
ATOM 644 C C . ARG A 1 85 ? 20.445 -9.093 -28.702 1.00 58.31 85 ARG A C 1
ATOM 646 O O . ARG A 1 85 ? 21.407 -9.095 -29.463 1.00 58.31 85 ARG A O 1
ATOM 653 N N . MET A 1 86 ? 20.364 -9.881 -27.633 1.00 56.44 86 MET A N 1
ATOM 654 C CA . MET A 1 86 ? 21.407 -10.837 -27.260 1.00 56.44 86 MET A CA 1
ATOM 655 C C . MET A 1 86 ? 21.374 -12.083 -28.164 1.00 56.44 86 MET A C 1
ATOM 657 O O . MET A 1 86 ? 22.424 -12.536 -28.603 1.00 56.44 86 MET A O 1
ATOM 661 N N . GLN A 1 87 ? 20.183 -12.551 -28.566 1.00 57.53 87 GLN A N 1
ATOM 662 C CA . GLN A 1 87 ? 20.039 -13.670 -29.516 1.00 57.53 87 GLN A CA 1
ATOM 663 C C . GLN A 1 87 ? 20.498 -13.350 -30.948 1.00 57.53 87 GLN A C 1
ATOM 665 O O . GLN A 1 87 ? 20.964 -14.243 -31.654 1.00 57.53 87 GLN A O 1
ATOM 670 N N . LEU A 1 88 ? 20.393 -12.095 -31.400 1.00 57.91 88 LEU A N 1
ATOM 671 C CA . LEU A 1 88 ? 20.878 -11.704 -32.732 1.00 57.91 88 LEU A CA 1
ATOM 672 C C . LEU A 1 88 ? 22.409 -11.706 -32.828 1.00 57.91 88 LEU A C 1
ATOM 674 O O . LEU A 1 88 ? 22.942 -11.936 -33.908 1.00 57.91 88 LEU A O 1
ATOM 678 N N . HIS A 1 89 ? 23.112 -11.502 -31.711 1.00 56.47 89 HIS A N 1
ATOM 679 C CA . HIS A 1 89 ? 24.575 -11.523 -31.672 1.00 56.47 89 HIS A CA 1
ATOM 680 C C . HIS A 1 89 ? 25.156 -12.951 -31.671 1.00 56.47 89 HIS A C 1
ATOM 682 O O . HIS A 1 89 ? 26.316 -13.133 -32.016 1.00 56.47 89 HIS A O 1
ATOM 688 N N . GLU A 1 90 ? 24.358 -13.964 -31.316 1.00 57.34 90 GLU A N 1
ATOM 689 C CA . GLU A 1 90 ? 24.769 -15.380 -31.303 1.00 57.34 90 GLU A CA 1
ATOM 690 C C . GLU A 1 90 ? 24.466 -16.101 -32.630 1.00 57.34 90 GLU A C 1
ATOM 692 O O . GLU A 1 90 ? 25.047 -17.136 -32.926 1.00 57.34 90 GLU A O 1
ATOM 697 N N . ARG A 1 91 ? 23.562 -15.555 -33.457 1.00 56.62 91 ARG A N 1
ATOM 698 C CA . ARG A 1 91 ? 23.218 -16.115 -34.780 1.00 56.62 91 ARG A CA 1
ATOM 699 C C . ARG A 1 91 ? 24.008 -15.526 -35.953 1.00 56.62 91 ARG A C 1
ATOM 701 O O . ARG A 1 91 ? 23.859 -16.012 -37.070 1.00 56.62 91 ARG A O 1
ATOM 708 N N . LEU A 1 92 ? 24.777 -14.467 -35.715 1.00 59.78 92 LEU A N 1
ATOM 709 C CA . LEU A 1 92 ? 25.565 -13.750 -36.728 1.00 59.78 92 LEU A CA 1
ATOM 710 C C . LEU A 1 92 ? 27.082 -13.784 -36.453 1.00 59.78 92 LEU A C 1
ATOM 712 O O . LEU A 1 92 ? 27.828 -13.126 -37.177 1.00 59.78 92 LEU A O 1
ATOM 716 N N . GLY A 1 93 ? 27.524 -14.529 -35.434 1.00 51.34 93 GLY A N 1
ATOM 717 C CA . GLY A 1 93 ? 28.923 -14.926 -35.227 1.00 51.34 93 GLY A CA 1
ATOM 718 C C . GLY A 1 93 ? 29.117 -16.387 -35.601 1.00 51.34 93 GLY A C 1
ATOM 719 O O . GLY A 1 93 ? 30.224 -16.712 -36.078 1.00 51.34 93 GLY A O 1
#

Sequence (93 aa):
MQKWKKAFVCTAVGAGAMLALSGRRNLGLASIAGGLALLASEYPDHFETVWESAPAYVNRASQIFDALNRISEKFEESQRRSAGRMQLHERLG

Foldseek 3Di:
DCPVVVVVVVVVVVVVVVVVVVPDPVVVVVCVVVVLVVCCVPPVVVNVVCVVCVVVVVVVVVVVVVVVVVVVVVVVVVVVVVVVVVVVVVVVD

Secondary structure (DSSP, 8-state):
--HHHHHHHHHHHHHHHHHHHH--HHHHHHHHHHHHHHHHHH-HHHHHHHHHTHHHHHHHHHHHHHHHHHHHHHHHHHHHHHHHHHHHHHS--

Radius of gyration: 20.42 Å; chains: 1; bounding box: 44×33×58 Å